Protein AF-A0A3B0XGU4-F1 (afdb_monomer_lite)

Foldseek 3Di:
DLLPPFDQLQLVAAKWWWQQFDPAAGIKIKGGDSQQWIKIFGDHPHDTQKIKTKGWDDDDRSFQKIKMKMAIPNHPPDDRGDRQPGGIWIKMKGQDDDPDRRFWIWMKTWDQGPVRDIDITITIIGGD

Organism: NCBI:txid652676

Secondary structure (DSSP, 8-state):
-TTTS---GGGT-EEEEES-SSTTSS-EEEEE-TTSEEEEEEEETTEEEEEEEEEEEEEETTTTEEEEEEEEESTTSSTT--GGG-EEEEEEEEEE-SSSTT-EEEEEEEEE-TTS-EEEEEE--EE-

Radius of gyration: 14.39 Å; chains: 1; bounding box: 40×24×39 Å

Structure (mmCIF, N/CA/C/O backbone):
data_AF-A0A3B0XGU4-F1
#
_entry.id   AF-A0A3B0XGU4-F1
#
loop_
_atom_site.group_PDB
_atom_site.id
_atom_site.type_symbol
_atom_site.label_atom_id
_atom_site.label_alt_id
_atom_site.label_comp_id
_atom_site.label_asym_id
_atom_site.label_entity_id
_atom_site.label_seq_id
_atom_site.pdbx_PDB_ins_code
_atom_site.Cartn_x
_atom_site.Cartn_y
_atom_site.Cartn_z
_atom_site.occupancy
_atom_site.B_iso_or_equiv
_atom_site.auth_seq_id
_atom_site.auth_comp_id
_atom_site.auth_asym_id
_atom_site.auth_atom_id
_atom_site.pdbx_PDB_model_num
ATOM 1 N N . ASP A 1 1 ? -20.071 3.302 13.356 1.00 51.94 1 ASP A N 1
ATOM 2 C CA . ASP A 1 1 ? -19.285 4.317 14.073 1.00 51.94 1 ASP A CA 1
ATOM 3 C C . ASP A 1 1 ? -17.822 4.020 13.786 1.00 51.94 1 ASP A C 1
ATOM 5 O O . ASP A 1 1 ? -17.249 3.135 14.415 1.00 51.94 1 ASP A O 1
ATOM 9 N N . LEU A 1 2 ? -17.280 4.637 12.729 1.00 51.06 2 LEU A N 1
ATOM 10 C CA . LEU A 1 2 ? -15.971 4.301 12.147 1.00 51.06 2 LEU A CA 1
ATOM 11 C C . LEU A 1 2 ? -14.824 4.389 13.165 1.00 51.06 2 LEU A C 1
ATOM 13 O O . LEU A 1 2 ? -13.818 3.701 13.044 1.00 51.06 2 LEU A O 1
ATOM 17 N N . TYR A 1 3 ? -14.997 5.227 14.187 1.00 51.31 3 TYR A N 1
ATOM 18 C CA . TYR A 1 3 ? -14.010 5.504 15.230 1.00 51.31 3 TYR A CA 1
ATOM 19 C C . TYR A 1 3 ? -14.202 4.664 16.502 1.00 51.31 3 TYR A C 1
ATOM 21 O O . TYR A 1 3 ? -13.411 4.766 17.436 1.00 51.31 3 TYR A O 1
ATOM 29 N N . ASN A 1 4 ? -15.247 3.832 16.548 1.00 46.34 4 ASN A N 1
ATOM 30 C CA . ASN A 1 4 ? -15.686 3.116 17.750 1.00 46.34 4 ASN A CA 1
ATOM 31 C C . ASN A 1 4 ? -15.630 1.587 17.586 1.00 46.34 4 ASN A C 1
ATOM 33 O O . ASN A 1 4 ? -15.949 0.848 18.514 1.00 46.34 4 ASN A O 1
ATOM 37 N N . SER A 1 5 ? -15.220 1.095 16.412 1.00 50.41 5 SER A N 1
ATOM 38 C CA . SER A 1 5 ? -15.067 -0.338 16.134 1.00 50.41 5 SER A CA 1
ATOM 39 C C . SER A 1 5 ? -13.726 -0.922 16.582 1.00 50.41 5 SER A C 1
ATOM 41 O O . SER A 1 5 ? -13.564 -2.134 16.510 1.00 50.41 5 SER A O 1
ATOM 43 N N . GLY A 1 6 ? -12.790 -0.094 17.067 1.00 50.94 6 GLY A N 1
ATOM 44 C CA . GLY A 1 6 ? -11.421 -0.509 17.370 1.00 50.94 6 GLY A CA 1
ATOM 45 C C . GLY A 1 6 ? -10.709 -0.909 16.081 1.00 50.94 6 GLY A C 1
ATOM 46 O O . GLY A 1 6 ? -10.976 -1.962 15.514 1.00 50.94 6 GLY A O 1
ATOM 47 N N . SER A 1 7 ? -9.824 -0.062 15.568 1.00 62.25 7 SER A N 1
ATOM 48 C CA . SER A 1 7 ? -9.106 -0.358 14.330 1.00 62.25 7 SER A CA 1
ATOM 49 C C . SER A 1 7 ? -8.110 -1.515 14.540 1.00 62.25 7 SER A C 1
ATOM 51 O O . SER A 1 7 ? -6.930 -1.334 14.854 1.00 62.25 7 SER A O 1
ATOM 53 N N . ALA A 1 8 ? -8.594 -2.741 14.421 1.00 68.62 8 ALA A N 1
ATOM 54 C CA . ALA A 1 8 ? -7.743 -3.899 14.256 1.00 68.62 8 ALA A CA 1
ATOM 55 C C . ALA A 1 8 ? -7.325 -3.949 12.787 1.00 68.62 8 ALA A C 1
ATOM 57 O O . ALA A 1 8 ? -8.156 -3.719 11.919 1.00 68.62 8 ALA A O 1
ATOM 58 N N . LEU A 1 9 ? -6.077 -4.310 12.492 1.00 79.38 9 LEU A N 1
ATOM 59 C CA . LEU A 1 9 ? -5.639 -4.628 11.122 1.00 79.38 9 LEU A CA 1
ATOM 60 C C . LEU A 1 9 ? -6.603 -5.611 10.421 1.00 79.38 9 LEU A C 1
ATOM 62 O O . LEU A 1 9 ? -6.810 -5.531 9.217 1.00 79.38 9 LEU A O 1
ATOM 66 N N . ALA A 1 10 ? -7.295 -6.449 11.200 1.00 77.81 10 ALA A N 1
ATOM 67 C CA . ALA A 1 10 ? -8.389 -7.307 10.758 1.00 77.81 10 ALA A CA 1
ATOM 68 C C . ALA A 1 10 ? -9.542 -6.583 10.026 1.00 77.81 10 ALA A C 1
ATOM 70 O O . ALA A 1 10 ? -10.235 -7.204 9.230 1.00 77.81 10 ALA A O 1
ATOM 71 N N . THR A 1 11 ? -9.783 -5.287 10.247 1.00 79.19 11 THR A N 1
ATOM 72 C CA . THR A 1 11 ? -10.823 -4.548 9.506 1.00 79.19 11 THR A CA 1
ATOM 73 C C . THR A 1 11 ? -10.407 -4.255 8.065 1.00 79.19 11 THR A C 1
ATOM 75 O O . THR A 1 11 ? -11.270 -4.147 7.187 1.00 79.19 11 THR A O 1
ATOM 78 N N . LEU A 1 12 ? -9.098 -4.180 7.808 1.00 87.62 12 LEU A N 1
ATOM 79 C CA . LEU A 1 12 ? -8.535 -4.025 6.469 1.00 87.62 12 LEU A CA 1
ATOM 80 C C . LEU A 1 12 ? -8.578 -5.334 5.681 1.00 87.62 12 LEU A C 1
ATOM 82 O O . LEU A 1 12 ? -8.597 -5.283 4.455 1.00 87.62 12 LEU A O 1
ATOM 86 N N . GLU A 1 13 ? -8.647 -6.483 6.363 1.00 90.81 13 GLU A N 1
ATOM 87 C CA . GLU A 1 13 ? -8.636 -7.804 5.736 1.00 90.81 13 GLU A CA 1
ATOM 88 C C . GLU A 1 13 ? -9.656 -7.900 4.593 1.00 90.81 13 GLU A C 1
ATOM 90 O O . GLU A 1 13 ? -10.826 -7.508 4.730 1.00 90.81 13 GLU A O 1
ATOM 95 N N . GLY A 1 14 ? -9.191 -8.428 3.463 1.00 91.94 14 GLY A N 1
ATOM 96 C CA . GLY A 1 14 ? -9.999 -8.660 2.275 1.00 91.94 14 GLY A CA 1
ATOM 97 C C . GLY A 1 14 ? -9.391 -8.086 1.003 1.00 91.94 14 GLY A C 1
ATOM 98 O O . GLY A 1 14 ? -8.220 -7.704 0.952 1.00 91.94 14 GLY A O 1
ATOM 99 N N . ILE A 1 15 ? -10.224 -8.057 -0.036 1.00 92.69 15 ILE A N 1
ATOM 100 C CA . ILE A 1 15 ? -9.869 -7.585 -1.372 1.00 92.69 15 ILE A CA 1
ATOM 101 C C . ILE A 1 15 ? -10.381 -6.161 -1.544 1.00 92.69 15 ILE A C 1
ATOM 103 O O . ILE A 1 15 ? -11.543 -5.867 -1.257 1.00 92.69 15 ILE A O 1
ATOM 107 N N . TRP A 1 16 ? -9.510 -5.288 -2.030 1.00 92.19 16 TRP A N 1
ATOM 108 C CA . TRP A 1 16 ? -9.839 -3.911 -2.352 1.00 92.19 16 TRP A CA 1
ATOM 109 C C . TRP A 1 16 ? -9.387 -3.602 -3.770 1.00 92.19 16 TRP A C 1
ATOM 111 O O . TRP A 1 16 ? -8.386 -4.136 -4.242 1.00 92.19 16 TRP A O 1
ATOM 121 N N . VAL A 1 17 ? -10.125 -2.742 -4.458 1.00 89.62 17 VAL A N 1
ATOM 122 C CA . VAL A 1 17 ? -9.842 -2.378 -5.847 1.00 89.62 17 VAL A CA 1
ATOM 123 C C . VAL A 1 17 ? -9.632 -0.881 -5.933 1.00 89.62 17 VAL A C 1
ATOM 125 O O . VAL A 1 17 ? -10.446 -0.108 -5.433 1.00 89.62 17 VAL A O 1
ATOM 128 N N . ASP A 1 18 ? -8.544 -0.476 -6.571 1.00 85.12 18 ASP A N 1
ATOM 129 C CA . ASP A 1 18 ? -8.186 0.919 -6.777 1.00 85.12 18 ASP A CA 1
ATOM 130 C C . ASP A 1 18 ? -8.097 1.223 -8.274 1.00 85.12 18 ASP A C 1
ATOM 132 O O . ASP A 1 18 ? -7.330 0.602 -9.002 1.00 85.12 18 ASP A O 1
ATOM 136 N N . ASN A 1 19 ? -8.866 2.205 -8.738 1.00 74.06 19 ASN A N 1
ATOM 137 C CA . ASN A 1 19 ? -8.803 2.690 -10.122 1.00 74.06 19 ASN A CA 1
ATOM 138 C C . ASN A 1 19 ? -7.863 3.896 -10.286 1.00 74.06 19 ASN A C 1
ATOM 140 O O . ASN A 1 19 ? -7.718 4.421 -11.387 1.00 74.06 19 ASN A O 1
ATOM 144 N N . THR A 1 20 ? -7.283 4.361 -9.183 1.00 65.19 20 THR A N 1
ATOM 145 C CA . THR A 1 20 ? -6.400 5.527 -9.070 1.00 65.19 20 THR A CA 1
ATOM 146 C C . THR A 1 20 ? -4.991 5.154 -8.630 1.00 65.19 20 THR A C 1
ATOM 148 O O . THR A 1 20 ? -4.147 6.042 -8.520 1.00 65.19 20 THR A O 1
ATOM 151 N N . PHE A 1 21 ? -4.727 3.865 -8.372 1.00 61.97 21 PHE A N 1
ATOM 152 C CA . PHE A 1 21 ? -3.413 3.407 -7.952 1.00 61.97 21 PHE A CA 1
ATOM 153 C C . PHE A 1 21 ? -2.445 3.720 -9.062 1.00 61.97 21 PHE A C 1
ATOM 155 O O . PHE A 1 21 ? -2.441 3.028 -10.081 1.00 61.97 21 PHE A O 1
ATOM 162 N N . THR A 1 22 ? -1.650 4.765 -8.834 1.00 55.16 22 THR A N 1
ATOM 163 C CA . THR A 1 22 ? -0.839 5.434 -9.840 1.00 55.16 22 THR A CA 1
ATOM 164 C C . THR A 1 22 ? -1.671 6.014 -10.992 1.00 55.16 22 THR A C 1
ATOM 166 O O . 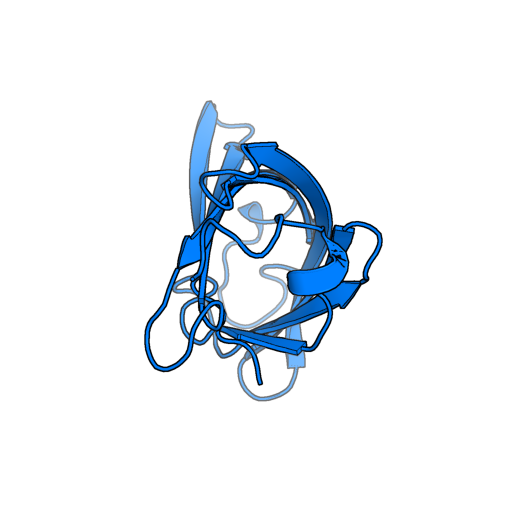THR A 1 22 ? -2.470 5.324 -11.616 1.00 55.16 22 THR A O 1
ATOM 169 N N . ASP A 1 23 ? -1.395 7.251 -11.405 1.00 52.12 23 ASP A N 1
ATOM 170 C CA . ASP A 1 23 ? -1.828 7.785 -12.712 1.00 52.12 23 ASP A CA 1
ATOM 171 C C . ASP A 1 23 ? -1.241 6.982 -13.908 1.00 52.12 23 ASP A C 1
ATOM 173 O O . ASP A 1 23 ? -1.121 7.499 -15.019 1.00 52.12 23 ASP A O 1
ATOM 177 N N . LEU A 1 24 ? -0.789 5.738 -13.693 1.00 51.56 24 LEU A N 1
ATOM 178 C CA . LEU A 1 24 ? 0.137 5.041 -14.562 1.00 51.56 24 LEU A CA 1
ATOM 179 C C . LEU A 1 24 ? -0.464 3.949 -15.436 1.00 51.56 24 LEU A C 1
ATOM 181 O O . LEU A 1 24 ? 0.092 3.810 -16.520 1.00 51.56 24 LEU A O 1
ATOM 185 N N . ALA A 1 25 ? -1.519 3.181 -15.101 1.00 53.12 25 ALA A N 1
ATOM 186 C CA . ALA A 1 25 ? -1.900 2.125 -16.067 1.00 53.12 25 ALA A CA 1
ATOM 187 C C . ALA A 1 25 ? -3.221 1.342 -15.947 1.00 53.12 25 ALA A C 1
ATOM 189 O O . ALA A 1 25 ? -3.521 0.599 -16.882 1.00 53.12 25 ALA A O 1
ATOM 190 N N . GLY A 1 26 ? -4.016 1.418 -14.878 1.00 62.19 26 GLY A N 1
ATOM 191 C CA . GLY A 1 26 ? -5.217 0.571 -14.784 1.00 62.19 26 GLY A CA 1
ATOM 192 C C . GLY A 1 26 ? -5.669 0.281 -13.360 1.00 62.19 26 GLY A C 1
ATOM 193 O O . GLY A 1 26 ? -5.146 0.857 -12.413 1.00 62.19 26 GLY A O 1
ATOM 194 N N . ALA A 1 27 ? -6.654 -0.609 -13.222 1.00 78.56 27 ALA A N 1
ATOM 195 C CA . ALA A 1 27 ? -7.151 -1.031 -11.918 1.00 78.56 27 ALA A CA 1
ATOM 196 C C . ALA A 1 27 ? -6.099 -1.886 -11.195 1.00 78.56 27 ALA A C 1
ATOM 198 O O . ALA A 1 27 ? -5.545 -2.825 -11.778 1.00 78.56 27 ALA A O 1
ATOM 199 N N . SER A 1 28 ? -5.845 -1.590 -9.923 1.00 84.12 28 SER A N 1
ATOM 200 C CA . SER A 1 28 ? -5.055 -2.445 -9.048 1.00 84.12 28 SER A CA 1
ATOM 201 C C . SER A 1 28 ? -5.934 -3.166 -8.038 1.00 84.12 28 SER A C 1
ATOM 203 O O . SER A 1 28 ? -6.970 -2.667 -7.595 1.00 84.12 28 SER A O 1
ATOM 205 N N . THR A 1 29 ? -5.523 -4.381 -7.699 1.00 90.06 29 THR A N 1
ATOM 206 C CA . THR A 1 29 ? -6.169 -5.210 -6.686 1.00 90.06 29 THR A CA 1
ATOM 207 C C . THR A 1 29 ? -5.239 -5.326 -5.497 1.00 90.06 29 THR A C 1
ATOM 209 O O . THR A 1 29 ? -4.119 -5.814 -5.625 1.00 90.06 29 THR A O 1
ATOM 212 N N . TRP A 1 30 ? -5.720 -4.893 -4.342 1.00 91.88 30 TRP A N 1
ATOM 213 C CA . TRP A 1 30 ? -5.047 -5.006 -3.063 1.00 91.88 30 TRP A CA 1
ATOM 214 C C . TRP A 1 30 ? -5.639 -6.173 -2.286 1.00 91.88 30 TRP A C 1
ATOM 216 O O . TRP A 1 30 ? -6.859 -6.317 -2.196 1.00 91.88 30 TRP A O 1
ATOM 226 N N . VAL A 1 31 ? -4.780 -6.986 -1.686 1.00 94.00 31 VAL A N 1
ATOM 227 C CA . VAL A 1 31 ? -5.183 -8.074 -0.795 1.00 94.00 31 VAL A CA 1
ATOM 228 C C . VAL A 1 31 ? -4.502 -7.853 0.542 1.00 94.00 31 VAL A C 1
ATOM 230 O O . VAL A 1 31 ? -3.283 -7.995 0.629 1.00 94.00 31 VAL A O 1
ATOM 233 N N . PHE A 1 32 ? -5.283 -7.512 1.566 1.00 93.38 32 PHE A N 1
ATOM 234 C CA . PHE A 1 32 ? -4.800 -7.337 2.935 1.00 93.38 32 PHE A CA 1
ATOM 235 C C . PHE A 1 32 ? -5.105 -8.581 3.761 1.00 93.38 32 PHE A C 1
ATOM 237 O O . PHE A 1 32 ? -6.230 -9.090 3.744 1.00 93.38 32 PHE A O 1
ATOM 244 N N . ALA A 1 33 ? -4.119 -9.037 4.521 1.00 92.75 33 ALA A N 1
ATOM 245 C CA . ALA A 1 33 ? -4.281 -10.070 5.528 1.00 92.75 33 ALA A CA 1
ATOM 246 C C . ALA A 1 33 ? -4.520 -9.450 6.913 1.00 92.75 33 ALA A C 1
ATOM 248 O O . ALA A 1 33 ? -4.149 -8.307 7.190 1.00 92.75 33 ALA A O 1
ATOM 249 N N . ALA A 1 34 ? -5.110 -10.231 7.819 1.00 88.62 34 ALA A N 1
ATOM 250 C CA . ALA A 1 34 ? -5.411 -9.790 9.182 1.00 88.62 34 ALA A CA 1
ATOM 251 C C . ALA A 1 34 ? -4.167 -9.403 10.010 1.00 88.62 34 ALA A C 1
ATOM 253 O O . ALA A 1 34 ? -4.295 -8.711 11.021 1.00 88.62 34 ALA A O 1
ATOM 254 N N . ASP A 1 35 ? -2.976 -9.844 9.596 1.00 87.94 35 ASP A N 1
ATOM 255 C CA . ASP A 1 35 ? -1.696 -9.522 10.235 1.00 87.94 35 ASP A CA 1
ATOM 256 C C . ASP A 1 35 ? -1.066 -8.208 9.737 1.00 87.94 35 ASP A C 1
ATOM 258 O O . ASP A 1 35 ? 0.026 -7.856 10.179 1.00 87.94 35 ASP A O 1
ATOM 262 N N . GLY A 1 36 ? -1.746 -7.485 8.840 1.00 89.50 36 GLY A N 1
ATOM 263 C CA . GLY A 1 36 ? -1.267 -6.236 8.247 1.00 89.50 36 GLY A CA 1
ATOM 264 C C . GLY A 1 36 ? -0.406 -6.421 6.999 1.00 89.50 36 GLY A C 1
ATOM 265 O O . GLY A 1 36 ? -0.117 -5.429 6.326 1.00 89.50 36 GLY A O 1
ATOM 266 N N . SER A 1 37 ? -0.025 -7.653 6.641 1.00 94.94 37 SER A N 1
ATOM 267 C CA . SER A 1 37 ? 0.649 -7.900 5.366 1.00 94.94 37 SER A CA 1
ATOM 268 C C . SER A 1 37 ? -0.305 -7.662 4.204 1.00 94.94 37 SER A C 1
ATOM 270 O O . SER A 1 37 ? -1.513 -7.899 4.305 1.00 94.94 37 SER A O 1
ATOM 272 N N . TYR A 1 38 ? 0.231 -7.186 3.084 1.00 94.88 38 TYR A N 1
ATOM 273 C CA . TYR A 1 38 ? -0.573 -7.015 1.885 1.00 94.88 38 TYR A CA 1
ATOM 274 C C . TYR A 1 38 ? 0.217 -7.188 0.598 1.00 94.88 38 TYR A C 1
ATOM 276 O O . TYR A 1 38 ? 1.446 -7.079 0.560 1.00 94.88 38 TYR A O 1
ATOM 284 N N . THR A 1 39 ? -0.535 -7.437 -0.470 1.00 94.44 39 THR A N 1
ATOM 285 C CA . THR A 1 39 ? -0.038 -7.450 -1.846 1.00 94.44 39 THR A CA 1
ATOM 286 C C . THR A 1 39 ? -0.892 -6.546 -2.721 1.00 94.44 39 THR A C 1
ATOM 288 O O . THR A 1 39 ? -2.078 -6.363 -2.442 1.00 94.44 39 THR A O 1
ATOM 291 N N . VAL A 1 40 ? -0.291 -5.979 -3.763 1.00 90.19 40 VAL A N 1
ATOM 292 C CA . VAL A 1 40 ? -0.963 -5.183 -4.792 1.00 90.19 40 VAL A CA 1
ATOM 293 C C . VAL A 1 40 ? -0.527 -5.698 -6.144 1.00 90.19 40 VAL A C 1
ATOM 295 O O . VAL A 1 40 ? 0.671 -5.783 -6.410 1.00 90.19 40 VAL A O 1
ATOM 298 N N . ASP A 1 41 ? -1.493 -6.005 -6.995 1.00 87.69 41 ASP A N 1
ATOM 299 C CA . ASP A 1 41 ? -1.261 -6.325 -8.399 1.00 87.69 41 ASP A CA 1
ATOM 300 C C . ASP A 1 41 ? -1.957 -5.275 -9.264 1.00 87.69 41 ASP A C 1
ATOM 302 O O . ASP A 1 41 ? -3.167 -5.060 -9.135 1.00 87.69 41 ASP A O 1
ATOM 306 N N . THR A 1 42 ? -1.195 -4.590 -10.115 1.00 79.06 42 THR A N 1
ATOM 307 C CA . THR A 1 42 ? -1.724 -3.599 -11.053 1.00 79.06 42 THR A CA 1
ATOM 308 C C . THR A 1 42 ? -1.837 -4.214 -12.436 1.00 79.06 42 THR A C 1
ATOM 310 O O . THR A 1 42 ? -0.827 -4.490 -13.089 1.00 79.06 42 THR A O 1
ATOM 313 N N . VAL A 1 43 ? -3.067 -4.352 -12.929 1.00 69.50 43 VAL A N 1
ATOM 314 C CA . VAL A 1 43 ? -3.329 -4.907 -14.258 1.00 69.50 43 VAL A CA 1
ATOM 315 C C . VAL A 1 43 ? 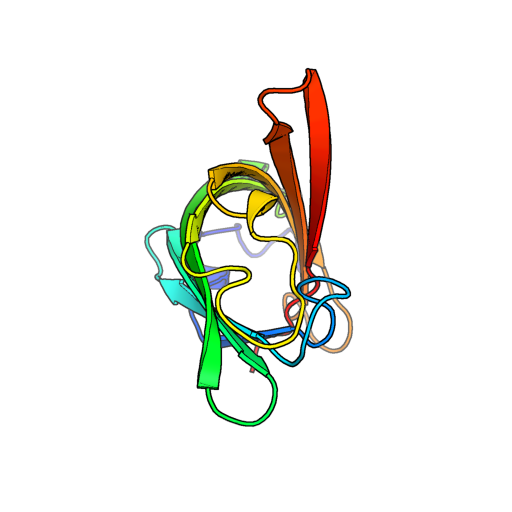-3.605 -3.769 -15.235 1.00 69.50 43 VAL A C 1
ATOM 317 O O . VAL A 1 43 ? -4.651 -3.122 -15.179 1.00 69.50 43 VAL A O 1
ATOM 320 N N . ALA A 1 44 ? -2.698 -3.564 -16.191 1.00 58.28 44 ALA A N 1
ATOM 321 C CA . ALA A 1 44 ? -2.964 -2.719 -17.352 1.00 58.28 44 ALA A CA 1
ATOM 322 C C . ALA A 1 44 ? -3.327 -3.612 -18.536 1.00 58.28 44 ALA A C 1
ATOM 324 O O . ALA A 1 44 ? -2.478 -4.311 -19.081 1.00 58.28 44 ALA A O 1
ATOM 325 N N . GLY A 1 45 ? -4.598 -3.644 -18.935 1.00 53.34 45 GLY A N 1
ATOM 326 C CA . GLY A 1 45 ? -5.000 -4.332 -20.170 1.00 53.34 45 GLY A CA 1
ATOM 327 C C . GLY A 1 45 ? -4.730 -5.848 -20.234 1.00 53.34 45 GLY A C 1
ATOM 328 O O . GLY A 1 45 ? -4.855 -6.414 -21.317 1.00 53.34 45 GLY A O 1
ATOM 329 N N . GLY A 1 46 ? -4.406 -6.513 -19.116 1.00 48.72 46 GLY A N 1
ATOM 330 C CA . GLY A 1 46 ? -4.369 -7.979 -19.004 1.00 48.72 46 GLY A CA 1
ATOM 331 C C . GLY A 1 46 ? -3.052 -8.615 -18.539 1.00 48.72 46 GLY A C 1
ATOM 332 O O . GLY A 1 46 ? -3.067 -9.808 -18.243 1.00 48.72 46 GLY A O 1
ATOM 333 N N . THR A 1 47 ? -1.947 -7.871 -18.417 1.00 51.41 47 THR A N 1
ATOM 334 C CA . THR A 1 47 ? -0.683 -8.363 -17.825 1.00 51.41 47 THR A CA 1
ATOM 335 C C . THR A 1 47 ? -0.220 -7.441 -16.692 1.00 51.41 47 THR A C 1
ATOM 337 O O . THR A 1 47 ? -0.364 -6.225 -16.781 1.00 51.41 47 THR A O 1
ATOM 340 N N . GLY A 1 48 ? 0.243 -8.024 -15.578 1.00 58.91 48 GLY A N 1
ATOM 341 C CA . GLY A 1 48 ? 0.624 -7.305 -14.355 1.00 58.91 48 GLY A CA 1
ATOM 342 C C . GLY A 1 48 ? 1.834 -6.396 -14.578 1.00 58.91 48 GLY A C 1
ATOM 343 O O . GLY A 1 48 ? 2.940 -6.878 -14.825 1.00 58.91 48 GLY A O 1
ATOM 344 N N . VAL A 1 49 ? 1.623 -5.080 -14.506 1.00 73.50 49 VAL A N 1
ATOM 345 C CA . VAL A 1 49 ? 2.630 -4.061 -14.875 1.00 73.50 49 VAL A CA 1
ATOM 346 C C . VAL A 1 49 ? 3.396 -3.532 -13.667 1.00 73.50 49 VAL A C 1
ATOM 348 O O . VAL A 1 49 ? 4.459 -2.947 -13.817 1.00 73.50 49 VAL A O 1
ATOM 351 N N . CYS A 1 50 ? 2.878 -3.741 -12.462 1.00 80.75 50 CYS A N 1
ATOM 352 C CA . CYS A 1 50 ? 3.527 -3.392 -11.205 1.00 80.75 50 CYS A CA 1
ATOM 353 C C . CYS A 1 50 ? 3.012 -4.334 -10.124 1.00 80.75 50 CYS A C 1
ATOM 355 O O . CYS A 1 50 ? 1.818 -4.630 -10.076 1.00 80.75 50 CYS A O 1
ATOM 357 N N . PHE A 1 51 ? 3.902 -4.743 -9.231 1.00 87.12 51 PHE A N 1
ATOM 358 C CA . PHE A 1 51 ? 3.552 -5.505 -8.044 1.00 87.12 51 PHE A CA 1
ATOM 359 C C . PHE A 1 51 ? 4.085 -4.802 -6.803 1.00 87.12 51 PHE A C 1
ATOM 361 O O . PHE A 1 51 ? 5.231 -4.347 -6.800 1.00 87.12 51 PHE A O 1
ATOM 368 N N . ALA A 1 52 ? 3.284 -4.749 -5.743 1.00 89.50 52 ALA A N 1
ATOM 369 C CA . ALA A 1 52 ? 3.746 -4.309 -4.436 1.00 89.50 52 ALA A CA 1
ATOM 370 C C . ALA A 1 52 ? 3.506 -5.378 -3.371 1.00 89.50 52 ALA A C 1
ATOM 372 O O . ALA A 1 52 ? 2.446 -5.994 -3.320 1.00 89.50 52 ALA A O 1
ATOM 373 N N . THR A 1 53 ? 4.466 -5.541 -2.470 1.00 95.00 53 THR A N 1
ATOM 374 C CA . THR A 1 53 ? 4.268 -6.198 -1.169 1.00 95.00 53 THR A CA 1
ATOM 375 C C . THR A 1 53 ? 4.510 -5.200 -0.070 1.00 95.00 53 THR A C 1
ATOM 377 O O . THR A 1 53 ? 5.410 -4.375 -0.199 1.00 95.00 53 THR A O 1
ATOM 380 N N . GLY A 1 54 ? 3.780 -5.298 1.031 1.00 95.38 54 GLY A N 1
ATOM 381 C CA . GLY A 1 54 ? 4.012 -4.397 2.143 1.00 95.38 54 GLY A CA 1
ATOM 382 C C . GLY A 1 54 ? 3.464 -4.870 3.473 1.00 95.38 54 GLY A C 1
ATOM 383 O O . GLY A 1 54 ? 2.938 -5.978 3.610 1.00 95.38 54 GLY A O 1
ATOM 384 N N . GLN A 1 55 ? 3.628 -3.997 4.457 1.00 95.81 55 GLN A N 1
ATOM 385 C CA . GLN A 1 55 ? 3.158 -4.170 5.819 1.00 95.81 55 GLN A CA 1
ATOM 386 C C . GLN A 1 55 ? 2.476 -2.906 6.322 1.00 95.81 55 GLN A C 1
ATOM 388 O O . GLN A 1 55 ? 2.954 -1.794 6.094 1.00 95.81 55 GLN A O 1
ATOM 393 N N . ILE A 1 56 ? 1.377 -3.100 7.043 1.00 93.56 56 ILE A N 1
ATOM 394 C CA . ILE A 1 56 ? 0.615 -2.044 7.695 1.00 93.56 56 ILE A CA 1
ATOM 395 C C . ILE A 1 56 ? 0.766 -2.178 9.202 1.00 93.56 56 ILE A C 1
ATOM 397 O O . ILE A 1 56 ? 0.598 -3.248 9.781 1.00 93.56 56 ILE A O 1
ATOM 401 N N . SER A 1 57 ? 1.017 -1.053 9.859 1.00 91.81 57 SER A N 1
ATOM 402 C CA . SER A 1 57 ? 1.032 -0.964 11.315 1.00 91.81 57 SER A CA 1
ATOM 403 C C . SER A 1 57 ? 0.122 0.152 11.801 1.00 91.81 57 SER A C 1
ATOM 405 O O . SER A 1 57 ? -0.059 1.176 11.144 1.00 91.81 57 SER A O 1
ATOM 407 N N . LEU A 1 58 ? -0.491 -0.056 12.963 1.00 88.56 58 LEU A N 1
ATOM 408 C CA . LEU A 1 58 ? -1.417 0.908 13.535 1.00 88.56 58 LEU A CA 1
ATOM 409 C C . LEU A 1 58 ? -0.665 2.098 14.142 1.00 88.56 58 LEU A C 1
ATOM 411 O O . LEU A 1 58 ? 0.179 1.907 15.015 1.00 88.56 58 LEU A O 1
ATOM 415 N N . ILE A 1 59 ? -1.014 3.317 13.724 1.00 89.69 59 ILE A N 1
ATOM 416 C CA . ILE A 1 59 ? -0.518 4.555 14.344 1.00 89.69 59 ILE A CA 1
ATOM 417 C C . ILE A 1 59 ? -1.500 5.018 15.420 1.00 89.69 59 ILE A C 1
ATOM 419 O O . ILE A 1 59 ? -1.119 5.223 16.570 1.00 89.69 59 ILE A O 1
ATOM 423 N N . ASP A 1 60 ? -2.766 5.211 15.041 1.00 84.69 60 ASP A N 1
ATOM 424 C CA . ASP A 1 60 ? -3.798 5.760 15.922 1.00 84.69 60 ASP A CA 1
ATOM 425 C C . ASP A 1 60 ? -5.151 5.118 15.624 1.00 84.69 60 ASP A C 1
ATOM 427 O O . ASP A 1 60 ? -5.785 5.377 14.594 1.00 84.69 60 ASP A O 1
ATOM 431 N N . ALA A 1 61 ? -5.606 4.303 16.576 1.00 78.75 61 ALA A N 1
ATOM 432 C CA . ALA A 1 61 ? -6.828 3.538 16.423 1.00 78.75 61 ALA A CA 1
ATOM 433 C C . ALA A 1 61 ? -8.104 4.367 16.435 1.00 78.75 61 ALA A C 1
ATOM 435 O O . ALA A 1 61 ? -9.111 3.991 15.840 1.00 78.75 61 ALA A O 1
ATOM 436 N N . THR A 1 62 ? -8.052 5.522 17.092 1.00 77.06 62 THR A N 1
ATOM 437 C CA . THR A 1 62 ? -9.191 6.437 17.192 1.00 77.06 62 THR A CA 1
ATOM 438 C C . THR A 1 62 ? -9.394 7.241 15.918 1.00 77.06 62 THR A C 1
ATOM 440 O O . THR A 1 62 ? -10.417 7.899 15.770 1.00 77.06 62 THR A O 1
ATOM 443 N N . LYS A 1 63 ? -8.424 7.193 14.997 1.00 77.81 63 LYS A N 1
ATOM 444 C CA . LYS A 1 63 ? -8.443 7.909 13.719 1.00 77.81 63 LYS A CA 1
ATOM 445 C C . LYS A 1 63 ? -8.406 6.981 12.510 1.00 77.81 63 LYS A C 1
ATOM 447 O O . LYS A 1 63 ? -8.417 7.484 11.392 1.00 77.81 63 LYS A O 1
ATOM 452 N N . ASN A 1 64 ? -8.336 5.664 12.723 1.00 80.81 64 ASN A N 1
ATOM 453 C CA . ASN A 1 64 ? -8.032 4.681 11.682 1.00 80.81 64 ASN A CA 1
ATOM 454 C C . ASN A 1 64 ? -6.814 5.094 10.838 1.00 80.81 64 ASN A C 1
ATOM 456 O O . ASN A 1 64 ? -6.871 5.089 9.607 1.00 80.81 64 ASN A O 1
ATOM 460 N N . ALA A 1 65 ? -5.743 5.512 11.515 1.00 86.94 65 ALA A N 1
ATOM 461 C CA . ALA A 1 65 ? -4.506 5.943 10.881 1.00 86.94 65 ALA A CA 1
ATOM 462 C C . ALA A 1 65 ? -3.446 4.847 10.994 1.00 86.94 65 ALA A C 1
ATOM 464 O O . ALA A 1 65 ? -3.202 4.318 12.085 1.00 86.94 65 ALA A O 1
ATOM 465 N N . TYR A 1 66 ? -2.786 4.554 9.880 1.00 91.31 66 TYR A N 1
ATOM 466 C CA . TYR A 1 66 ? -1.816 3.472 9.769 1.00 91.31 66 TYR A CA 1
ATOM 467 C C . TYR A 1 66 ? -0.545 3.933 9.063 1.00 91.31 66 TYR A C 1
ATOM 469 O O . TYR A 1 66 ? -0.590 4.803 8.196 1.00 91.31 66 TYR A O 1
ATOM 477 N N . ALA A 1 67 ? 0.583 3.329 9.417 1.00 93.00 67 ALA A N 1
ATOM 478 C CA . ALA A 1 67 ? 1.826 3.438 8.670 1.00 93.00 67 ALA A CA 1
ATOM 479 C C . ALA A 1 67 ? 1.913 2.260 7.702 1.00 93.00 67 ALA A C 1
ATOM 481 O O . ALA A 1 67 ? 1.478 1.156 8.032 1.00 93.00 67 ALA A O 1
ATOM 482 N N . SER A 1 68 ? 2.499 2.500 6.536 1.00 94.62 68 SER A N 1
ATOM 483 C CA . SER A 1 68 ? 2.724 1.497 5.502 1.00 94.62 68 SER A CA 1
ATOM 484 C C . SER A 1 68 ? 4.192 1.472 5.116 1.00 94.62 68 SER A C 1
ATOM 486 O O . SER A 1 68 ? 4.786 2.525 4.885 1.00 94.62 68 SER A O 1
ATOM 488 N N . THR A 1 69 ? 4.751 0.278 4.987 1.00 95.50 69 THR A N 1
ATOM 489 C CA . THR A 1 69 ? 5.987 0.044 4.237 1.00 95.50 69 THR A CA 1
ATOM 490 C C . THR A 1 69 ? 5.666 -0.838 3.045 1.00 95.50 69 THR A C 1
ATOM 492 O O . THR A 1 69 ? 4.865 -1.766 3.154 1.00 95.50 69 THR A O 1
ATOM 495 N N . SER A 1 70 ? 6.243 -0.534 1.891 1.00 92.94 70 SER A N 1
ATOM 496 C CA . SER A 1 70 ? 5.891 -1.192 0.632 1.00 92.94 70 SER A CA 1
ATOM 497 C C . SER A 1 70 ? 7.121 -1.334 -0.238 1.00 92.94 70 SER A C 1
ATOM 499 O O . SER A 1 70 ? 7.881 -0.388 -0.355 1.00 92.94 70 SER A O 1
ATOM 501 N N . THR A 1 71 ? 7.280 -2.452 -0.925 1.00 93.62 71 THR A N 1
ATOM 502 C CA . THR A 1 71 ? 8.287 -2.614 -1.974 1.00 93.62 71 THR A CA 1
ATOM 503 C C . THR A 1 71 ? 7.564 -2.765 -3.298 1.00 93.62 71 THR A C 1
ATOM 505 O O . THR A 1 71 ? 6.844 -3.746 -3.494 1.00 93.62 71 THR A O 1
ATOM 508 N N . LEU A 1 72 ? 7.739 -1.797 -4.196 1.00 89.19 72 LEU A N 1
ATOM 509 C CA . LEU A 1 72 ? 7.253 -1.853 -5.571 1.00 89.19 72 LEU A CA 1
ATOM 510 C C . LEU A 1 72 ? 8.299 -2.527 -6.458 1.00 89.19 72 LEU A C 1
ATOM 512 O O . LEU A 1 72 ? 9.483 -2.188 -6.431 1.00 89.19 72 LEU A O 1
ATOM 516 N N . THR A 1 73 ? 7.841 -3.474 -7.264 1.00 88.75 73 THR A N 1
ATOM 517 C CA . THR A 1 73 ? 8.649 -4.267 -8.192 1.00 88.75 73 THR A CA 1
ATOM 518 C C . THR A 1 73 ? 7.933 -4.405 -9.528 1.00 88.75 73 THR A C 1
ATOM 520 O O . THR A 1 73 ? 6.720 -4.214 -9.632 1.00 88.75 73 THR A O 1
ATOM 523 N N . ASN A 1 74 ? 8.695 -4.777 -10.557 1.00 84.25 74 ASN A N 1
ATOM 524 C CA . ASN A 1 74 ? 8.202 -5.012 -11.911 1.00 84.25 74 ASN A CA 1
ATOM 525 C C . ASN A 1 74 ? 7.605 -3.780 -12.616 1.00 84.25 74 ASN A C 1
ATOM 527 O O . ASN A 1 74 ? 7.108 -3.909 -13.729 1.00 84.25 74 ASN A O 1
ATOM 531 N N . CYS A 1 75 ? 7.698 -2.591 -12.016 1.00 79.62 75 CYS A N 1
ATOM 532 C CA . CYS A 1 75 ? 7.193 -1.360 -12.604 1.00 79.62 75 CYS A CA 1
ATOM 533 C C . CYS A 1 75 ? 8.023 -0.943 -13.819 1.00 79.62 75 CYS A C 1
ATOM 535 O O . CYS A 1 75 ? 9.253 -0.941 -13.772 1.00 79.62 75 CYS A O 1
ATOM 537 N N . GLY A 1 76 ? 7.352 -0.578 -14.911 1.00 70.56 76 GLY A N 1
ATOM 538 C CA . GLY A 1 76 ? 8.014 -0.053 -16.110 1.00 70.56 76 GLY A CA 1
ATOM 539 C C . GLY A 1 76 ? 8.582 -1.089 -17.075 1.00 70.56 76 GLY A C 1
ATOM 540 O O . GLY A 1 76 ? 9.230 -0.700 -18.045 1.00 70.56 76 GLY A O 1
ATOM 541 N N . LEU A 1 77 ? 8.333 -2.390 -16.867 1.00 64.31 77 LEU A N 1
ATOM 542 C CA . LEU A 1 77 ? 8.708 -3.406 -17.862 1.00 64.31 77 LEU A CA 1
ATOM 543 C C . LEU A 1 77 ? 7.782 -3.412 -19.091 1.00 64.31 77 LEU A C 1
ATOM 545 O O . LEU A 1 77 ? 8.209 -3.818 -20.170 1.00 64.31 77 LEU A O 1
ATOM 549 N N . GLU A 1 78 ? 6.549 -2.915 -18.958 1.00 60.41 78 GLU A N 1
ATOM 550 C CA . GLU A 1 78 ? 5.560 -2.813 -20.036 1.00 60.41 78 GLU A CA 1
ATOM 551 C C . GLU A 1 78 ? 4.830 -1.446 -19.972 1.00 60.41 78 GLU A C 1
ATOM 553 O O . GLU A 1 78 ? 4.784 -0.799 -18.928 1.00 60.41 78 GLU A O 1
ATOM 558 N N . GLN A 1 79 ? 4.265 -0.981 -21.09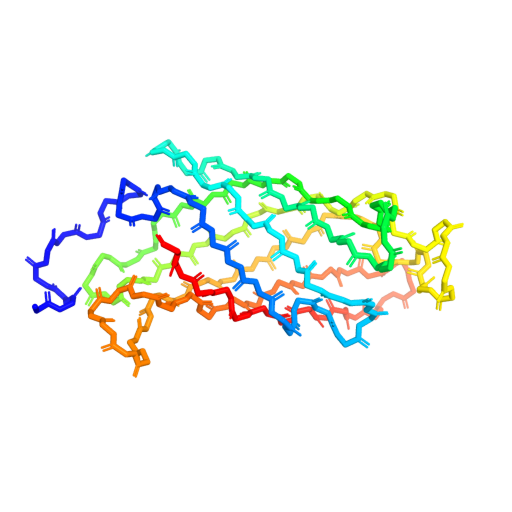7 1.00 61.66 79 GLN A N 1
ATOM 559 C CA . GLN A 1 79 ? 3.329 0.166 -21.182 1.00 61.66 79 GLN A CA 1
ATOM 560 C C . GLN A 1 79 ? 3.855 1.587 -20.857 1.00 61.66 79 GLN A C 1
ATOM 562 O O . GLN A 1 79 ? 3.057 2.500 -20.665 1.00 61.66 79 GLN A O 1
ATOM 567 N N . GLY A 1 80 ? 5.169 1.840 -20.859 1.00 64.75 80 GLY A N 1
ATOM 568 C CA . GLY A 1 80 ? 5.698 3.212 -20.718 1.00 64.75 80 GLY A CA 1
ATOM 569 C C . GLY A 1 80 ? 5.605 3.796 -19.302 1.00 64.75 80 GLY A C 1
ATOM 570 O O . GLY A 1 80 ? 5.715 5.009 -19.132 1.00 64.75 80 GLY A O 1
ATOM 571 N N . ILE A 1 81 ? 5.430 2.936 -18.297 1.00 72.12 81 ILE A N 1
ATOM 572 C CA . ILE A 1 81 ? 5.594 3.292 -16.886 1.00 72.12 81 ILE A CA 1
ATOM 573 C C . ILE A 1 81 ? 7.082 3.556 -16.600 1.00 72.12 81 ILE A C 1
ATOM 575 O O . ILE A 1 81 ? 7.954 2.864 -17.124 1.00 72.12 81 ILE A O 1
ATOM 579 N N . ASP A 1 82 ? 7.381 4.548 -15.760 1.00 75.25 82 ASP A N 1
ATOM 580 C CA . ASP A 1 82 ? 8.755 4.867 -15.368 1.00 75.25 82 ASP A CA 1
ATOM 581 C C . ASP A 1 82 ? 9.358 3.744 -14.491 1.00 75.25 82 ASP A C 1
ATOM 583 O O . ASP A 1 82 ? 8.874 3.503 -13.383 1.00 75.25 82 ASP A O 1
ATOM 587 N N . PRO A 1 83 ? 10.432 3.058 -14.923 1.00 78.00 83 PRO A N 1
ATOM 588 C CA . PRO A 1 83 ? 11.063 2.011 -14.122 1.00 78.00 83 PRO A CA 1
ATOM 589 C C . PRO A 1 83 ? 11.710 2.530 -12.827 1.00 78.00 83 PRO A C 1
ATOM 591 O O . PRO A 1 83 ? 12.065 1.721 -11.967 1.00 78.00 83 PRO A O 1
ATOM 594 N N . SER A 1 84 ? 11.860 3.849 -12.652 1.00 79.69 84 SER A N 1
ATOM 595 C CA . SER A 1 84 ? 12.362 4.459 -11.412 1.00 79.69 84 SER A CA 1
ATOM 596 C C . SER A 1 84 ? 11.413 4.313 -10.215 1.00 79.69 84 SER A C 1
ATOM 598 O O . SER A 1 84 ? 11.843 4.500 -9.082 1.00 79.69 84 SER A O 1
ATOM 600 N N . LEU A 1 85 ? 10.163 3.905 -10.457 1.00 80.88 85 LEU A N 1
ATOM 601 C CA . LEU A 1 85 ? 9.153 3.628 -9.430 1.00 80.88 85 LEU A CA 1
ATOM 602 C C . LEU A 1 85 ? 9.405 2.343 -8.638 1.00 80.88 85 LEU A C 1
ATOM 604 O O . LEU A 1 85 ? 8.731 2.089 -7.644 1.00 80.88 85 LEU A O 1
ATOM 608 N N . ASN A 1 86 ? 10.314 1.480 -9.094 1.00 86.75 86 ASN A N 1
ATOM 609 C CA . ASN A 1 86 ? 10.680 0.303 -8.314 1.00 86.75 86 ASN A CA 1
ATOM 610 C C . ASN A 1 86 ? 11.483 0.734 -7.083 1.00 86.75 86 ASN A C 1
ATOM 612 O O . ASN A 1 86 ? 12.452 1.485 -7.205 1.00 86.75 86 ASN A O 1
ATOM 616 N N . GLY A 1 87 ? 11.132 0.207 -5.914 1.00 90.62 87 GLY A N 1
ATOM 617 C CA . GLY A 1 87 ? 11.830 0.518 -4.672 1.00 90.62 87 GLY A CA 1
ATOM 618 C C . GLY A 1 87 ? 10.946 0.436 -3.438 1.00 90.62 87 GLY A C 1
ATOM 619 O O . GLY A 1 87 ? 9.791 0.016 -3.504 1.00 90.62 87 GLY A O 1
ATOM 620 N N . ASP A 1 88 ? 11.522 0.849 -2.314 1.00 93.50 88 ASP A N 1
ATOM 621 C CA . ASP A 1 88 ? 10.863 0.836 -1.015 1.00 93.50 88 ASP A CA 1
ATOM 622 C C . ASP A 1 88 ? 10.192 2.185 -0.728 1.00 93.50 88 ASP A C 1
ATOM 624 O O . ASP A 1 88 ? 10.825 3.241 -0.742 1.00 93.50 88 ASP A O 1
ATOM 628 N N . TYR A 1 89 ? 8.895 2.134 -0.456 1.00 92.81 89 TYR A N 1
ATOM 629 C CA . TYR A 1 89 ? 8.047 3.256 -0.104 1.00 92.81 89 TYR A CA 1
ATOM 630 C C . TYR A 1 89 ? 7.693 3.195 1.376 1.00 92.81 89 TYR A C 1
ATOM 632 O O . TYR A 1 89 ? 7.342 2.142 1.914 1.00 92.81 89 TYR A O 1
ATOM 640 N N . GLU A 1 90 ? 7.699 4.361 2.008 1.00 94.00 90 GLU A N 1
ATOM 641 C CA . GLU A 1 90 ? 7.121 4.567 3.331 1.00 94.00 90 GLU A CA 1
ATOM 642 C C . GLU A 1 90 ? 5.929 5.509 3.212 1.00 94.00 90 GLU A C 1
ATOM 644 O O . GLU A 1 90 ? 5.970 6.507 2.486 1.00 94.00 90 GLU A O 1
ATOM 649 N N . GLY A 1 91 ? 4.839 5.186 3.898 1.00 93.00 91 GLY A N 1
ATOM 650 C CA . GLY A 1 91 ? 3.579 5.878 3.701 1.00 93.00 91 GLY A CA 1
ATOM 651 C C . GLY A 1 91 ? 2.665 5.894 4.905 1.00 93.00 91 GLY A C 1
ATOM 652 O O . GLY A 1 91 ? 2.911 5.261 5.934 1.00 93.00 91 GLY A O 1
ATOM 653 N N . VAL A 1 92 ? 1.574 6.632 4.742 1.00 90.75 92 VAL A N 1
ATOM 654 C CA . VAL A 1 92 ? 0.485 6.722 5.710 1.00 90.75 92 VAL A CA 1
ATOM 655 C C . VAL A 1 92 ? -0.820 6.385 5.005 1.00 90.75 92 VAL A C 1
ATOM 657 O O . VAL A 1 92 ? -1.052 6.806 3.869 1.00 90.75 92 VAL A O 1
ATOM 660 N N . LEU A 1 93 ? -1.664 5.624 5.692 1.00 89.81 93 LEU A N 1
ATOM 661 C CA . LEU A 1 93 ? -2.976 5.203 5.226 1.00 89.81 93 LEU A CA 1
ATOM 662 C C . LEU A 1 93 ? -4.049 5.659 6.217 1.00 89.81 93 LEU A C 1
ATOM 664 O O . LEU A 1 93 ? -3.842 5.623 7.433 1.00 89.81 93 LEU A O 1
ATOM 668 N N . PHE A 1 94 ? -5.212 6.034 5.699 1.00 88.12 94 PHE A N 1
ATOM 669 C CA . PHE A 1 94 ? -6.387 6.417 6.473 1.00 88.12 94 PHE A CA 1
ATOM 670 C C . PHE A 1 94 ? -7.611 5.694 5.934 1.00 88.12 94 PHE A C 1
ATOM 672 O O . PHE A 1 94 ? -7.905 5.784 4.743 1.00 88.12 94 PHE A O 1
ATOM 679 N N . VAL A 1 95 ? -8.353 5.014 6.806 1.00 85.31 95 VAL A N 1
ATOM 680 C CA . VAL A 1 95 ? -9.667 4.487 6.416 1.00 85.31 95 VAL A CA 1
ATOM 681 C C . VAL A 1 95 ? -10.685 5.620 6.465 1.00 85.31 95 VAL A C 1
ATOM 683 O O . VAL A 1 95 ? -10.816 6.319 7.472 1.00 85.31 95 VAL A O 1
ATOM 686 N N . THR A 1 96 ? -11.402 5.787 5.365 1.00 80.69 96 THR A N 1
ATOM 687 C CA . THR A 1 96 ? -12.465 6.766 5.164 1.00 80.69 96 THR A CA 1
ATOM 688 C C . THR A 1 96 ? -13.759 6.053 4.750 1.00 80.69 96 THR A C 1
ATOM 690 O O . THR A 1 96 ? -13.834 4.823 4.717 1.00 80.69 96 THR A O 1
ATOM 693 N N . GLU A 1 97 ? -14.809 6.829 4.491 1.00 78.06 97 GLU A N 1
ATOM 694 C CA . GLU A 1 97 ? -16.111 6.331 4.042 1.00 78.06 97 GLU A CA 1
ATOM 695 C C . GLU A 1 97 ? -16.470 7.034 2.731 1.00 78.06 97 GLU A C 1
ATOM 697 O O . GLU A 1 97 ? -16.480 8.269 2.688 1.00 78.06 97 GLU A O 1
ATOM 702 N N . THR A 1 98 ? -16.787 6.281 1.675 1.00 68.38 98 THR A N 1
ATOM 703 C CA . THR A 1 98 ? -17.446 6.844 0.480 1.00 68.38 98 THR A CA 1
ATOM 704 C C . THR A 1 98 ? -18.883 6.371 0.336 1.00 68.38 98 THR A C 1
ATOM 706 O O . THR A 1 98 ? -19.765 7.197 0.097 1.00 68.38 98 THR A O 1
ATOM 709 N N . SER A 1 99 ? -19.154 5.077 0.504 1.00 68.00 99 SER A N 1
ATOM 710 C CA . SER A 1 99 ? -20.491 4.494 0.312 1.00 68.00 99 SER A CA 1
ATOM 711 C C . SER A 1 99 ? -20.981 3.661 1.499 1.00 68.00 99 SER A C 1
ATOM 713 O O . SER A 1 99 ? -22.185 3.597 1.751 1.00 68.00 99 SER A O 1
ATOM 715 N N . SER A 1 100 ? -20.061 3.066 2.255 1.00 71.94 100 SER A N 1
ATOM 716 C CA . SER A 1 100 ? -20.295 2.267 3.457 1.00 71.94 100 SER A CA 1
ATOM 717 C C . SER A 1 100 ? -19.216 2.552 4.510 1.00 71.94 100 SER A C 1
ATOM 719 O O . SER A 1 100 ? -18.097 2.924 4.158 1.00 71.94 100 SER A O 1
ATOM 721 N N . PRO A 1 101 ? -19.500 2.369 5.812 1.00 69.94 101 PRO A N 1
ATOM 722 C CA . PRO A 1 101 ? -18.492 2.561 6.847 1.00 69.94 101 PRO A CA 1
ATOM 723 C C . PRO A 1 101 ? -17.254 1.678 6.638 1.00 69.94 101 PRO A C 1
ATOM 725 O O . PRO A 1 101 ? -17.349 0.453 6.697 1.00 69.94 101 PRO A O 1
ATOM 728 N N . GLY A 1 102 ? -16.095 2.305 6.437 1.00 74.94 102 GLY A N 1
ATOM 729 C CA . GLY A 1 102 ? -14.792 1.642 6.351 1.00 74.94 102 GLY A CA 1
ATOM 730 C C . GLY A 1 102 ? -14.512 0.975 5.014 1.00 74.94 102 GLY A C 1
ATOM 731 O O . GLY A 1 102 ? -13.717 0.039 4.955 1.00 74.94 102 GLY A O 1
ATOM 732 N N . ASP A 1 103 ? -15.182 1.433 3.960 1.00 82.81 103 ASP A N 1
ATOM 733 C CA . ASP A 1 103 ? -15.064 0.881 2.615 1.00 82.81 103 ASP A CA 1
ATOM 734 C C . ASP A 1 103 ? -13.931 1.491 1.790 1.00 82.81 103 ASP A C 1
ATOM 736 O O . ASP A 1 103 ? -13.609 0.956 0.736 1.00 82.81 103 ASP A O 1
ATOM 740 N N . THR A 1 104 ? -13.334 2.595 2.240 1.00 87.56 104 THR A N 1
ATOM 741 C CA . THR A 1 104 ? -12.353 3.350 1.460 1.00 87.56 104 THR A CA 1
ATOM 742 C C . THR A 1 104 ? -11.064 3.502 2.243 1.00 87.56 104 THR A C 1
ATOM 744 O O . THR A 1 104 ? -11.077 3.817 3.430 1.00 87.56 104 THR A O 1
ATOM 747 N N . LEU A 1 105 ? -9.933 3.281 1.584 1.00 88.69 105 LEU A N 1
ATOM 748 C CA . LEU A 1 105 ? -8.613 3.460 2.168 1.00 88.69 105 LEU A CA 1
ATOM 749 C C . LEU A 1 105 ? -7.885 4.514 1.344 1.00 88.69 105 LEU A C 1
ATOM 751 O O . LEU A 1 105 ? -7.576 4.292 0.182 1.00 88.69 105 LEU A O 1
ATOM 755 N N . PHE A 1 106 ? -7.617 5.671 1.938 1.00 88.44 106 PHE A N 1
ATOM 756 C CA . PHE A 1 106 ? -6.780 6.694 1.325 1.00 88.44 106 PHE A CA 1
ATOM 757 C C . PHE A 1 106 ? -5.330 6.477 1.747 1.00 88.44 106 PHE A C 1
ATOM 759 O O . PHE A 1 106 ? -5.028 6.488 2.941 1.00 88.44 106 PHE A O 1
ATOM 766 N N . GLY A 1 107 ? -4.434 6.305 0.782 1.00 85.9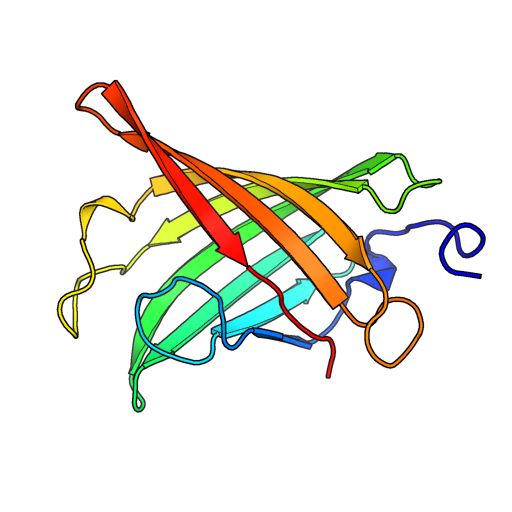4 107 GLY A N 1
ATOM 767 C CA . GLY A 1 107 ? -3.019 6.053 1.023 1.00 85.94 107 GLY A CA 1
ATOM 768 C C . GLY A 1 107 ? -2.104 6.995 0.256 1.00 85.94 107 GLY A C 1
ATOM 769 O O . GLY A 1 107 ? -2.377 7.351 -0.890 1.00 85.94 107 GLY A O 1
ATOM 770 N N . ALA A 1 108 ? -0.997 7.373 0.895 1.00 86.06 108 ALA A N 1
ATOM 771 C CA . ALA A 1 108 ? 0.115 8.059 0.252 1.00 86.06 108 ALA A CA 1
ATOM 772 C C . ALA A 1 108 ? 1.440 7.436 0.706 1.00 86.06 108 ALA A C 1
ATOM 774 O O . ALA A 1 108 ? 1.709 7.373 1.907 1.00 86.06 108 ALA A O 1
ATOM 775 N N . GLY A 1 109 ? 2.265 6.997 -0.244 1.00 84.56 109 GLY A N 1
ATOM 776 C CA . GLY A 1 109 ? 3.599 6.442 -0.003 1.00 84.56 109 GLY A CA 1
ATOM 777 C C . GLY A 1 109 ? 4.660 7.234 -0.751 1.00 84.56 109 GLY A C 1
ATOM 778 O O . GLY A 1 109 ? 4.409 7.688 -1.864 1.00 84.56 109 GLY A O 1
ATOM 779 N N . SER A 1 110 ? 5.840 7.413 -0.160 1.00 87.75 110 SER A N 1
ATOM 780 C CA . SER A 1 110 ? 6.948 8.146 -0.778 1.00 87.75 110 SER A CA 1
ATOM 781 C C . SER A 1 110 ? 8.235 7.328 -0.846 1.00 87.75 110 SER A C 1
ATOM 783 O O . SER A 1 110 ? 8.556 6.589 0.080 1.00 87.75 110 SER A O 1
ATOM 785 N N . LEU A 1 111 ? 8.976 7.526 -1.934 1.00 87.69 111 LEU A N 1
ATOM 786 C CA . LEU A 1 111 ? 10.295 6.967 -2.221 1.00 87.69 111 LEU A CA 1
ATOM 787 C C . LEU A 1 111 ? 11.287 8.119 -2.439 1.00 87.69 111 LEU A C 1
ATOM 789 O O . LEU A 1 111 ? 10.986 9.084 -3.147 1.00 87.69 111 LEU A O 1
ATOM 793 N N . LEU A 1 112 ? 12.484 8.015 -1.856 1.00 86.06 112 LEU A N 1
ATOM 794 C CA . LEU A 1 112 ? 13.605 8.906 -2.163 1.00 86.06 112 LEU A CA 1
ATOM 795 C C . LEU A 1 112 ? 14.438 8.302 -3.296 1.00 86.06 112 LEU A C 1
ATOM 797 O O . LEU A 1 112 ? 15.116 7.291 -3.117 1.00 86.06 112 LEU A O 1
ATOM 801 N N . LEU A 1 113 ? 14.411 8.946 -4.458 1.00 82.25 113 LEU A N 1
ATOM 802 C CA . LEU A 1 113 ? 15.183 8.534 -5.623 1.00 82.25 113 LEU A CA 1
ATOM 803 C C . LEU A 1 113 ? 16.672 8.861 -5.442 1.00 82.25 113 LEU A C 1
ATOM 805 O O . LEU A 1 113 ? 17.057 9.807 -4.752 1.00 82.25 113 LEU A O 1
ATOM 809 N N . SER A 1 114 ? 17.530 8.120 -6.144 1.00 80.00 114 SER A N 1
ATOM 810 C CA . SER A 1 114 ? 18.992 8.296 -6.099 1.00 80.00 114 SER A CA 1
ATOM 811 C C . SER A 1 114 ? 19.472 9.679 -6.559 1.00 80.00 114 SER A C 1
ATOM 813 O O . SER A 1 114 ? 20.553 10.120 -6.176 1.00 80.00 114 SER A O 1
ATOM 815 N N . ASN A 1 115 ? 18.661 10.387 -7.348 1.00 82.88 115 ASN A N 1
ATOM 816 C CA . ASN A 1 115 ? 18.914 11.762 -7.779 1.00 82.88 115 ASN A CA 1
ATOM 817 C C . ASN A 1 115 ? 18.528 12.819 -6.718 1.00 82.88 115 ASN A C 1
ATOM 819 O O . ASN A 1 115 ? 18.600 14.013 -7.004 1.00 82.88 115 ASN A O 1
ATOM 823 N N . GLY A 1 116 ? 18.100 12.398 -5.522 1.00 84.12 116 GLY A N 1
ATOM 824 C CA . GLY A 1 116 ? 17.670 13.271 -4.426 1.00 84.12 116 GLY A CA 1
ATOM 825 C C . GLY A 1 116 ? 16.227 13.772 -4.534 1.00 84.12 116 GLY A C 1
ATOM 826 O O . GLY A 1 116 ? 15.802 14.568 -3.699 1.00 84.12 116 GLY A O 1
ATOM 827 N N . THR A 1 117 ? 15.468 13.330 -5.539 1.00 88.06 117 THR A N 1
ATOM 828 C CA . THR A 1 117 ? 14.054 13.69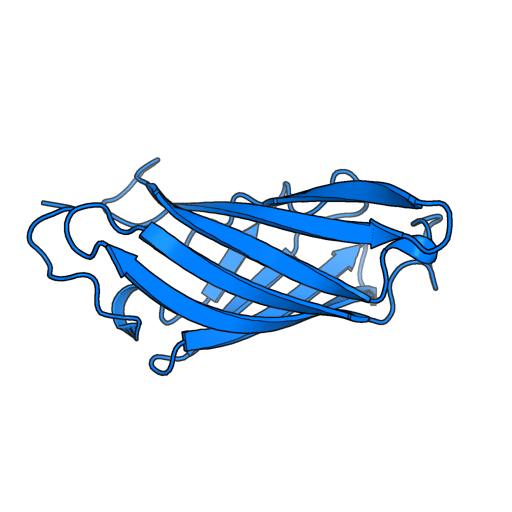5 -5.714 1.00 88.06 117 THR A CA 1
ATOM 829 C C . THR A 1 117 ? 13.166 12.786 -4.870 1.00 88.06 117 THR A C 1
ATOM 831 O O . THR A 1 117 ? 13.418 11.588 -4.773 1.00 88.06 117 THR A O 1
ATOM 834 N N . ILE A 1 118 ? 12.105 13.343 -4.286 1.00 87.12 118 ILE A N 1
ATOM 835 C CA . ILE A 1 118 ? 11.063 12.559 -3.614 1.00 87.12 118 ILE A CA 1
ATOM 836 C C . ILE A 1 118 ? 9.944 12.287 -4.612 1.00 87.12 118 ILE A C 1
ATOM 838 O O . ILE A 1 118 ? 9.422 13.216 -5.231 1.00 87.12 118 ILE A O 1
ATOM 842 N N . GLN A 1 119 ? 9.569 11.022 -4.737 1.00 86.00 119 GLN A N 1
ATOM 843 C CA . GLN A 1 119 ? 8.421 10.588 -5.513 1.00 86.00 119 GLN A CA 1
ATOM 844 C C . GLN A 1 119 ? 7.335 10.093 -4.571 1.00 86.00 119 GLN A C 1
ATOM 846 O O . GLN A 1 119 ? 7.596 9.242 -3.728 1.00 86.00 119 GLN A O 1
ATOM 851 N N . THR A 1 120 ? 6.118 10.607 -4.728 1.00 86.00 120 THR A N 1
ATOM 852 C CA . THR A 1 120 ? 4.962 10.212 -3.920 1.00 86.00 120 THR A CA 1
ATOM 853 C C . THR A 1 120 ? 3.909 9.575 -4.815 1.00 86.00 120 THR A C 1
ATOM 8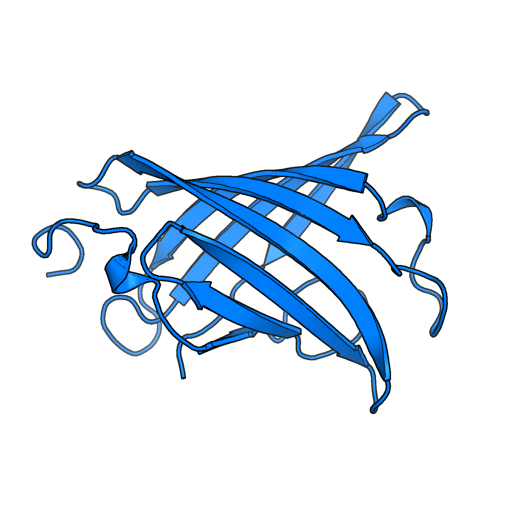55 O O . THR A 1 120 ? 3.586 10.112 -5.873 1.00 86.00 120 THR A O 1
ATOM 858 N N . ILE A 1 121 ? 3.378 8.437 -4.380 1.00 82.12 121 ILE A N 1
ATOM 859 C CA . ILE A 1 121 ? 2.271 7.727 -5.017 1.00 82.12 121 ILE A CA 1
ATOM 860 C C . ILE A 1 121 ? 1.053 7.834 -4.106 1.00 82.12 121 ILE A C 1
ATOM 862 O O . ILE A 1 121 ? 1.166 7.679 -2.888 1.00 82.12 121 ILE A O 1
ATOM 866 N N . PHE A 1 122 ? -0.102 8.077 -4.717 1.00 85.31 122 PHE A N 1
ATOM 867 C CA . PHE A 1 122 ? -1.398 8.079 -4.053 1.00 85.31 122 PHE A CA 1
ATOM 868 C C . PHE A 1 122 ? -2.224 6.877 -4.504 1.00 85.31 122 PHE A C 1
ATOM 870 O O . PHE A 1 122 ? -2.075 6.389 -5.627 1.00 85.31 122 PHE A O 1
ATOM 877 N N . SER A 1 123 ? -3.086 6.414 -3.607 1.00 86.19 123 SER A N 1
ATOM 878 C CA . SER A 1 123 ? -3.969 5.274 -3.828 1.00 86.19 123 SER A CA 1
ATOM 879 C C . SER A 1 123 ? -5.276 5.463 -3.076 1.00 86.19 123 SER A C 1
ATOM 881 O O . SER A 1 123 ? -5.253 5.895 -1.918 1.00 86.19 123 SER A O 1
ATOM 883 N N . VAL A 1 124 ? -6.395 5.101 -3.695 1.00 88.81 124 VAL A N 1
ATOM 884 C CA . VAL A 1 124 ? -7.721 5.141 -3.066 1.00 88.81 124 VAL A CA 1
ATOM 885 C C . VAL A 1 124 ? -8.485 3.825 -3.290 1.00 88.81 124 VAL A C 1
ATOM 887 O O . VAL A 1 124 ? -9.542 3.825 -3.927 1.00 88.81 124 VAL A O 1
ATOM 890 N N . PRO A 1 125 ? -7.969 2.674 -2.809 1.00 89.62 125 PRO A N 1
ATOM 891 C CA . PRO A 1 125 ? -8.685 1.410 -2.905 1.00 89.62 125 PRO A CA 1
ATOM 892 C C . PRO A 1 125 ? -10.038 1.435 -2.189 1.00 89.62 125 PRO A C 1
ATOM 894 O O . PRO A 1 125 ? -10.185 1.996 -1.099 1.00 89.62 125 PRO A O 1
ATOM 897 N N . VAL A 1 126 ? -11.007 0.744 -2.792 1.00 89.94 126 VAL A N 1
ATOM 898 C CA . VAL A 1 126 ? -12.354 0.517 -2.261 1.00 89.94 126 VAL A CA 1
ATOM 899 C C . VAL A 1 126 ? -12.573 -0.974 -2.018 1.00 89.94 126 VAL A C 1
ATOM 901 O O . VAL A 1 126 ? -12.341 -1.804 -2.906 1.00 89.94 126 VAL A O 1
ATOM 904 N N . LYS A 1 127 ? -13.028 -1.319 -0.815 1.00 90.31 127 LYS A N 1
ATOM 905 C CA . LYS A 1 127 ? -13.310 -2.693 -0.387 1.00 90.31 127 LYS A CA 1
ATOM 906 C C . LYS A 1 127 ? -14.429 -3.314 -1.236 1.00 90.31 127 LYS A C 1
ATOM 908 O O . LYS A 1 127 ? -15.409 -2.635 -1.536 1.00 90.31 127 LYS A O 1
ATOM 913 N N . GLN A 1 128 ? -14.262 -4.578 -1.638 1.00 88.94 128 GLN A N 1
ATOM 914 C CA . GLN A 1 128 ? -15.233 -5.340 -2.447 1.00 88.94 128 GLN A CA 1
ATOM 915 C C . GLN A 1 128 ? -16.165 -6.212 -1.600 1.00 88.94 128 GLN A C 1
ATOM 917 O O . GLN A 1 128 ? -15.723 -6.691 -0.530 1.00 88.94 128 GLN A O 1
#

pLDDT: mean 80.34, std 13.31, range [46.34, 95.81]

Sequence (128 aa):
DLYNSGSALATLEGIWVDNTFTDLAGASTWVFAADGSYTVDTVAGGTGVCFATGQISLIDATKNAYASTSTLTNCGLEQGIDPSLNGDYEGVLFVTETSSPGDTLFGAGSLLLSNGTIQTIFSVPVKQ